Protein AF-S8D7P0-F1 (afdb_monomer)

Structure (mmCIF, N/CA/C/O backbone):
data_AF-S8D7P0-F1
#
_entry.id   AF-S8D7P0-F1
#
loop_
_atom_site.group_PDB
_atom_site.id
_atom_site.type_symbol
_atom_site.label_atom_id
_atom_site.label_alt_id
_atom_site.label_comp_id
_atom_site.label_asym_id
_atom_site.label_entity_id
_atom_site.label_seq_id
_atom_site.pdbx_PDB_ins_code
_atom_site.Cartn_x
_atom_site.Cartn_y
_atom_site.Cartn_z
_atom_site.occupancy
_atom_site.B_iso_or_equiv
_atom_site.auth_seq_id
_atom_site.auth_comp_id
_atom_site.auth_asym_id
_atom_site.auth_atom_id
_atom_site.pdbx_PDB_model_num
ATOM 1 N N . MET A 1 1 ? 46.917 4.471 -23.705 1.00 50.44 1 MET A N 1
ATOM 2 C CA . MET A 1 1 ? 47.341 5.858 -23.408 1.00 50.44 1 MET A CA 1
ATOM 3 C C . MET A 1 1 ? 46.646 6.812 -24.377 1.00 50.44 1 MET A C 1
ATOM 5 O O . MET A 1 1 ? 46.992 6.815 -25.549 1.00 50.44 1 MET A O 1
ATOM 9 N N . SER A 1 2 ? 45.618 7.559 -23.955 1.00 54.12 2 SER A N 1
ATOM 10 C CA . SER A 1 2 ? 44.965 8.562 -24.818 1.00 54.12 2 SER A CA 1
ATOM 11 C C . SER A 1 2 ? 45.677 9.912 -24.671 1.00 54.12 2 SER A C 1
ATOM 13 O O . SER A 1 2 ? 45.405 10.632 -23.715 1.00 54.12 2 SER A O 1
ATOM 15 N N . SER A 1 3 ? 46.609 10.254 -25.565 1.00 71.38 3 SER A N 1
ATOM 16 C CA . SER A 1 3 ? 47.582 11.322 -25.268 1.00 71.38 3 SER A CA 1
ATOM 17 C C . SER A 1 3 ? 47.132 12.767 -25.524 1.00 71.38 3 SER A C 1
ATOM 19 O O . SER A 1 3 ? 47.702 13.652 -24.912 1.00 71.38 3 SER A O 1
ATOM 21 N N . LEU A 1 4 ? 46.105 13.064 -26.330 1.00 66.94 4 LEU A N 1
ATOM 22 C CA . LEU A 1 4 ? 45.624 14.459 -26.517 1.00 66.94 4 LEU A CA 1
ATOM 23 C C . LEU A 1 4 ? 44.096 14.585 -26.640 1.00 66.94 4 LEU A C 1
ATOM 25 O O . LEU A 1 4 ? 43.541 15.660 -26.848 1.00 66.94 4 LEU A O 1
ATOM 29 N N . ARG A 1 5 ? 43.379 13.468 -26.489 1.00 61.84 5 ARG A N 1
ATOM 30 C CA . ARG A 1 5 ? 41.948 13.365 -26.813 1.00 61.84 5 ARG A CA 1
ATOM 31 C C . ARG A 1 5 ? 41.022 14.028 -25.779 1.00 61.84 5 ARG A C 1
ATOM 33 O O . ARG A 1 5 ? 39.857 14.254 -26.101 1.00 61.84 5 ARG A O 1
ATOM 40 N N . ASN A 1 6 ? 41.562 14.337 -24.596 1.00 66.81 6 ASN A N 1
ATOM 41 C CA . ASN A 1 6 ? 40.890 14.997 -23.470 1.00 66.81 6 ASN A CA 1
ATOM 42 C C . ASN A 1 6 ? 41.369 16.447 -23.245 1.00 66.81 6 ASN A C 1
ATOM 44 O O . ASN A 1 6 ? 40.824 17.123 -22.383 1.00 66.81 6 ASN A O 1
ATOM 48 N N . ALA A 1 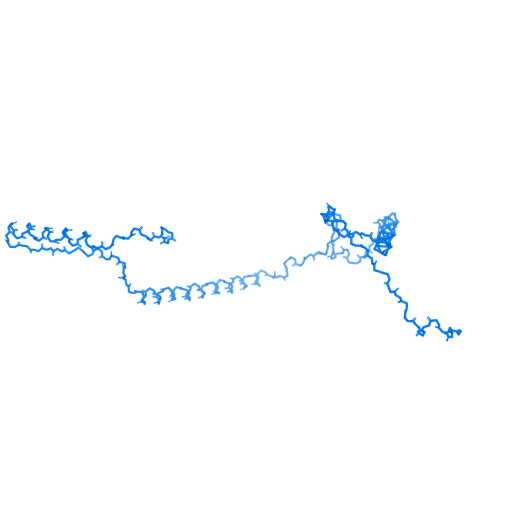7 ? 42.374 16.924 -23.995 1.00 74.19 7 ALA A N 1
ATOM 49 C CA . ALA A 1 7 ? 42.931 18.272 -23.829 1.00 74.19 7 ALA A CA 1
ATOM 50 C C . ALA A 1 7 ? 42.003 19.375 -24.375 1.00 74.19 7 ALA A C 1
ATOM 52 O O . ALA A 1 7 ? 42.080 20.520 -23.944 1.00 74.19 7 ALA A O 1
ATOM 53 N N . ILE A 1 8 ? 41.104 19.024 -25.303 1.00 76.19 8 ILE A N 1
ATOM 54 C CA . ILE A 1 8 ? 40.089 19.924 -25.861 1.00 76.19 8 ILE A CA 1
ATOM 55 C C . ILE A 1 8 ? 38.706 19.341 -25.535 1.00 76.19 8 ILE A C 1
ATOM 57 O O . ILE A 1 8 ? 38.412 18.215 -25.958 1.00 76.19 8 ILE A O 1
ATOM 61 N N . PRO A 1 9 ? 37.835 20.063 -24.804 1.00 80.50 9 PRO A N 1
ATOM 62 C CA . PRO A 1 9 ? 36.499 19.575 -24.491 1.00 80.50 9 PRO A CA 1
ATOM 63 C C . PRO A 1 9 ? 35.664 19.450 -25.772 1.00 80.50 9 PRO A C 1
ATOM 65 O O . PRO A 1 9 ? 35.551 20.386 -26.563 1.00 80.50 9 PRO A O 1
ATOM 68 N N . ARG A 1 10 ? 35.047 18.281 -25.985 1.00 82.75 10 ARG A N 1
ATOM 69 C CA . ARG A 1 10 ? 34.096 18.085 -27.089 1.00 82.75 10 ARG A CA 1
ATOM 70 C C . ARG A 1 10 ? 32.754 18.719 -26.750 1.00 82.75 10 ARG A C 1
ATOM 72 O O . ARG A 1 10 ? 32.254 18.578 -25.636 1.00 82.75 10 ARG A O 1
ATOM 79 N N . ARG A 1 11 ? 32.125 19.351 -27.742 1.00 87.88 11 ARG A N 1
ATOM 80 C CA . ARG A 1 11 ? 30.772 19.895 -27.599 1.00 87.88 11 ARG A CA 1
ATOM 81 C C . ARG A 1 11 ? 29.767 18.764 -27.366 1.00 87.88 11 ARG A C 1
ATOM 83 O O . ARG A 1 11 ? 29.673 17.841 -28.169 1.00 87.88 11 ARG A O 1
ATOM 90 N N . ALA A 1 12 ? 28.969 18.880 -26.309 1.00 89.50 12 ALA A N 1
ATOM 91 C CA . ALA A 1 12 ? 27.825 18.004 -26.097 1.00 89.50 12 ALA A CA 1
ATOM 92 C C . ALA A 1 12 ? 26.699 18.344 -27.090 1.00 89.50 12 ALA A C 1
ATOM 94 O O . ALA A 1 12 ? 26.296 19.506 -27.228 1.00 89.50 12 ALA A O 1
ATOM 95 N N . HIS A 1 13 ? 26.174 17.328 -27.773 1.00 91.94 13 HIS A N 1
ATOM 96 C CA . HIS A 1 13 ? 24.990 17.474 -28.614 1.00 91.94 13 HIS A CA 1
ATOM 97 C C . HIS A 1 13 ? 23.736 17.428 -27.736 1.00 91.94 13 HIS A C 1
ATOM 99 O O . HIS A 1 13 ? 23.542 16.486 -26.973 1.00 91.94 13 HIS A O 1
ATOM 105 N N . LYS A 1 14 ? 22.891 18.461 -27.830 1.00 93.56 14 LYS A N 1
ATOM 106 C CA . LYS A 1 14 ? 21.632 18.540 -27.078 1.00 93.56 14 LYS A CA 1
ATOM 107 C C . LYS A 1 14 ? 20.534 17.750 -27.790 1.00 93.56 14 LYS A C 1
ATOM 109 O O . LYS A 1 14 ? 20.435 17.778 -29.016 1.00 93.56 14 LYS A O 1
ATOM 114 N N . GLU A 1 15 ? 19.685 17.088 -27.016 1.00 92.69 15 GLU A N 1
ATOM 115 C CA . GLU A 1 15 ? 18.507 16.391 -27.533 1.00 92.69 15 GLU A CA 1
ATOM 116 C C . GLU A 1 15 ? 17.384 17.382 -27.888 1.00 92.69 15 GLU A C 1
ATOM 118 O O . GLU A 1 15 ? 17.252 18.449 -27.288 1.00 92.69 15 GLU A O 1
ATOM 123 N N . ARG A 1 16 ? 16.554 17.029 -28.876 1.00 93.38 16 ARG A N 1
ATOM 124 C CA . ARG A 1 16 ? 15.383 17.830 -29.274 1.00 93.38 16 ARG A CA 1
ATOM 125 C C . ARG A 1 16 ? 14.162 17.505 -28.411 1.00 93.38 16 ARG A C 1
ATOM 127 O O . ARG A 1 16 ? 13.891 16.328 -28.151 1.00 93.38 16 ARG A O 1
ATOM 134 N N . ALA A 1 17 ? 13.379 18.530 -28.082 1.00 95.00 17 ALA A N 1
ATOM 135 C CA . ALA A 1 17 ? 12.088 18.402 -27.406 1.00 95.00 17 ALA A CA 1
ATOM 136 C C . ALA A 1 17 ? 10.972 17.862 -28.331 1.00 95.00 17 ALA A C 1
ATOM 138 O O . ALA A 1 17 ? 11.141 17.774 -29.549 1.00 95.00 17 ALA A O 1
ATOM 139 N N . GLN A 1 18 ? 9.824 17.505 -27.743 1.00 96.38 18 GLN A N 1
ATOM 140 C CA . GLN A 1 18 ? 8.597 17.152 -28.474 1.00 96.38 18 GLN A CA 1
ATOM 141 C C . GLN A 1 18 ? 8.048 18.388 -29.225 1.00 96.38 18 GLN A C 1
ATOM 143 O O . GLN A 1 18 ? 7.997 19.465 -28.623 1.00 96.38 18 GLN A O 1
ATOM 148 N N . PRO A 1 19 ? 7.596 18.276 -30.492 1.00 96.75 19 PRO A N 1
ATOM 149 C CA . PRO A 1 19 ? 6.942 19.376 -31.197 1.00 96.75 19 PRO A CA 1
ATOM 150 C C . PRO A 1 19 ? 5.701 19.884 -30.461 1.00 96.75 19 PRO A C 1
ATOM 152 O O . PRO A 1 19 ? 4.934 19.102 -29.894 1.00 96.75 19 PRO A O 1
ATOM 155 N N . HIS A 1 20 ? 5.470 21.196 -30.524 1.00 96.06 20 HIS A N 1
ATOM 156 C CA . HIS A 1 20 ? 4.405 21.857 -29.767 1.00 96.06 20 HIS A CA 1
ATOM 157 C C . HIS A 1 20 ? 3.011 21.267 -30.046 1.00 96.06 20 HIS A C 1
ATOM 159 O O . HIS A 1 20 ? 2.263 20.990 -29.111 1.00 96.06 20 HIS A O 1
ATOM 165 N N . SER A 1 21 ? 2.696 20.969 -31.312 1.00 97.19 21 SER A N 1
ATOM 166 C CA . SER A 1 21 ? 1.420 20.360 -31.724 1.00 97.19 21 SER A CA 1
ATOM 167 C C . SER A 1 21 ? 1.144 18.996 -31.074 1.00 97.19 21 SER A C 1
ATOM 169 O O . SER A 1 21 ? -0.011 18.622 -30.870 1.00 97.19 21 SER A O 1
ATOM 171 N N . ARG A 1 22 ? 2.198 18.255 -30.705 1.00 96.31 22 ARG A N 1
ATOM 172 C CA . ARG A 1 22 ? 2.128 16.913 -30.103 1.00 96.31 22 ARG A CA 1
ATOM 173 C C . ARG A 1 22 ? 2.427 16.897 -28.607 1.00 96.31 22 ARG A C 1
ATOM 175 O O . ARG A 1 22 ? 2.477 15.820 -28.019 1.00 96.31 22 ARG A O 1
ATOM 182 N N . ARG A 1 23 ? 2.554 18.062 -27.966 1.00 93.69 23 ARG A N 1
ATOM 183 C CA . ARG A 1 23 ? 2.825 18.179 -26.523 1.00 93.69 23 ARG A CA 1
ATOM 184 C C . ARG A 1 23 ? 1.794 17.446 -25.651 1.00 93.69 23 ARG A C 1
ATOM 186 O O . ARG A 1 23 ? 2.142 16.981 -24.572 1.00 93.69 23 ARG A O 1
ATOM 193 N N . ARG A 1 24 ? 0.559 17.271 -26.143 1.00 96.81 24 ARG A N 1
ATOM 194 C CA . ARG A 1 24 ? -0.508 16.499 -25.476 1.00 96.81 24 ARG A CA 1
ATOM 195 C C . ARG A 1 24 ? -0.136 15.043 -25.153 1.00 96.81 24 ARG A C 1
ATOM 197 O O . ARG A 1 24 ? -0.696 14.484 -24.224 1.00 96.81 24 ARG A O 1
ATOM 204 N N . PHE A 1 25 ? 0.793 14.437 -25.900 1.00 94.62 25 PHE A N 1
ATOM 205 C CA . PHE A 1 25 ? 1.205 13.036 -25.719 1.00 94.62 25 PHE A CA 1
ATOM 206 C C . PHE A 1 25 ? 2.366 12.864 -24.728 1.00 94.62 25 PHE A C 1
ATOM 208 O O . PHE A 1 25 ? 2.877 11.761 -24.564 1.00 94.62 25 PHE A O 1
ATOM 215 N N . GLY A 1 26 ? 2.797 13.947 -24.076 1.00 94.75 26 GLY A N 1
ATOM 216 C CA . GLY A 1 26 ? 3.911 13.926 -23.136 1.00 94.75 26 GLY A CA 1
ATOM 217 C C . GLY A 1 26 ? 5.283 13.990 -23.813 1.00 94.75 26 GLY A C 1
ATOM 218 O O . GLY A 1 26 ? 5.446 14.521 -24.920 1.00 94.75 26 GLY A O 1
ATOM 219 N N . ILE A 1 27 ? 6.296 13.497 -23.099 1.00 94.50 27 ILE A N 1
ATOM 220 C CA . ILE A 1 27 ? 7.697 13.539 -23.527 1.00 94.50 27 ILE A CA 1
ATOM 221 C C . ILE A 1 27 ? 7.930 12.691 -24.785 1.00 94.50 27 ILE A C 1
ATOM 223 O O . ILE A 1 27 ? 7.342 11.627 -24.962 1.00 94.50 27 ILE A O 1
ATOM 227 N N . LEU A 1 28 ? 8.794 13.176 -25.683 1.00 95.75 28 LEU A N 1
ATOM 228 C CA . LEU A 1 28 ? 9.227 12.410 -26.849 1.00 95.75 28 LEU A CA 1
ATOM 229 C C . LEU A 1 28 ? 10.314 11.421 -26.431 1.00 95.75 28 LEU A C 1
ATOM 231 O O . LEU A 1 28 ? 11.477 11.817 -26.335 1.00 95.75 28 LEU A O 1
ATOM 235 N N . GLU A 1 29 ? 9.916 10.167 -26.222 1.00 95.38 29 GLU A N 1
ATOM 236 C CA . GLU A 1 29 ? 10.805 9.052 -25.884 1.00 95.38 29 GLU A CA 1
ATOM 237 C C . GLU A 1 29 ? 12.004 8.981 -26.843 1.00 95.38 29 GLU A C 1
ATOM 239 O O . GLU A 1 29 ? 11.857 9.057 -28.070 1.00 95.38 29 GLU A O 1
ATOM 244 N N . LYS A 1 30 ? 13.206 8.868 -26.278 1.00 96.25 30 LYS A N 1
ATOM 245 C CA . LYS A 1 30 ? 14.462 8.663 -27.007 1.00 96.25 30 LYS A CA 1
ATOM 246 C C . LYS A 1 30 ? 14.951 7.233 -26.820 1.00 96.25 30 LYS A C 1
ATOM 248 O O . LYS A 1 30 ? 14.411 6.467 -26.032 1.00 96.25 30 LYS A O 1
ATOM 253 N N . HIS A 1 31 ? 16.023 6.874 -27.524 1.00 96.94 31 HIS A N 1
ATOM 254 C CA . HIS A 1 31 ? 16.568 5.519 -27.452 1.00 96.94 31 HIS A CA 1
ATOM 255 C C . HIS A 1 31 ? 16.936 5.093 -26.020 1.00 96.94 31 HIS A C 1
ATOM 257 O O . HIS A 1 31 ? 16.671 3.956 -25.652 1.00 96.94 31 HIS A O 1
ATOM 263 N N . LYS A 1 32 ? 17.476 6.002 -25.195 1.00 96.62 32 LYS A N 1
ATOM 264 C CA . LYS A 1 32 ? 17.776 5.713 -23.781 1.00 96.62 32 LYS A CA 1
ATOM 265 C C . LYS A 1 32 ? 16.520 5.296 -23.000 1.00 96.62 32 LYS A C 1
ATOM 267 O O . LYS A 1 32 ? 16.521 4.256 -22.353 1.00 96.62 32 LYS A O 1
ATOM 272 N N . ASP A 1 33 ? 15.431 6.043 -23.173 1.00 97.56 33 ASP A N 1
ATOM 273 C CA . ASP A 1 33 ? 14.156 5.805 -22.498 1.00 97.56 33 ASP A CA 1
ATOM 274 C C . ASP A 1 33 ? 13.526 4.489 -23.000 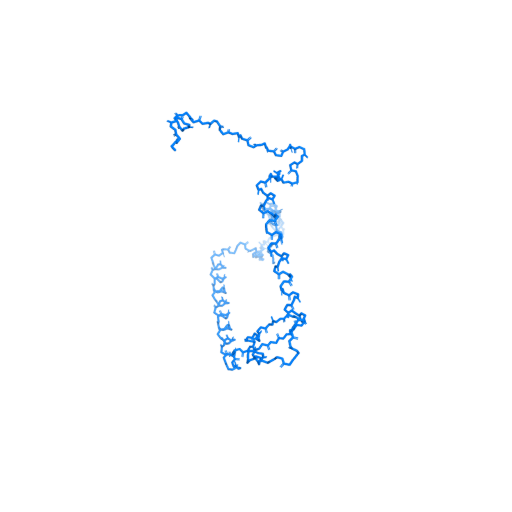1.00 97.56 33 ASP A C 1
ATOM 276 O O . ASP A 1 33 ? 13.015 3.689 -22.215 1.00 97.56 33 ASP A O 1
ATOM 280 N N . TYR A 1 34 ? 13.643 4.217 -24.308 1.00 97.00 34 TYR A N 1
ATOM 281 C CA . TYR A 1 34 ? 13.235 2.950 -24.922 1.00 97.00 34 TYR A CA 1
ATOM 282 C C . TYR A 1 34 ? 13.974 1.757 -24.338 1.00 97.00 34 TYR A C 1
ATOM 284 O O . TYR A 1 34 ? 13.348 0.746 -24.021 1.00 97.00 34 TYR A O 1
ATOM 292 N N . VAL A 1 35 ? 15.294 1.858 -24.187 1.00 98.38 35 VAL A N 1
ATOM 293 C CA . VAL A 1 35 ? 16.104 0.776 -23.624 1.00 98.38 35 VAL A CA 1
ATOM 294 C C . VAL A 1 35 ? 15.668 0.487 -22.189 1.00 98.38 35 VAL A C 1
ATOM 296 O O . VAL A 1 35 ? 15.438 -0.675 -21.856 1.00 98.38 35 VAL A O 1
ATOM 299 N N . GLU A 1 36 ? 15.472 1.515 -21.362 1.00 98.12 36 GLU A N 1
ATOM 300 C CA . GLU A 1 36 ? 14.981 1.345 -19.988 1.00 98.12 36 GLU A CA 1
ATOM 301 C C . GLU A 1 36 ? 13.590 0.696 -19.952 1.00 98.12 36 GLU A C 1
ATOM 303 O O . GLU A 1 36 ? 13.360 -0.271 -19.216 1.00 98.12 36 GLU A O 1
ATOM 308 N N . ARG A 1 37 ? 12.669 1.163 -20.803 1.00 98.19 37 ARG A N 1
ATOM 309 C CA . ARG A 1 37 ? 11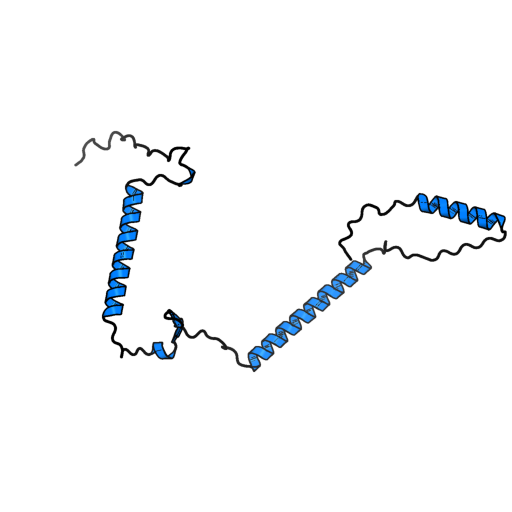.313 0.612 -20.911 1.00 98.19 37 ARG A CA 1
ATOM 310 C C . ARG A 1 37 ? 11.314 -0.841 -21.382 1.00 98.19 37 ARG A C 1
ATOM 312 O O . ARG A 1 37 ? 10.604 -1.666 -20.804 1.00 98.19 37 ARG A O 1
ATOM 319 N N . ALA A 1 38 ? 12.107 -1.171 -22.399 1.00 98.44 38 ALA A N 1
ATOM 320 C CA . ALA A 1 38 ? 12.236 -2.526 -22.927 1.00 98.44 38 ALA A CA 1
ATOM 321 C C . ALA A 1 38 ? 12.825 -3.471 -21.872 1.00 98.44 38 ALA A C 1
ATOM 323 O O . ALA A 1 38 ? 12.267 -4.535 -21.612 1.00 98.44 38 ALA A O 1
ATOM 324 N N . GLN A 1 39 ? 13.886 -3.056 -21.177 1.00 98.38 39 GLN A N 1
ATOM 325 C CA . GLN A 1 39 ? 14.454 -3.839 -20.080 1.00 98.38 39 GLN A CA 1
ATOM 326 C C . GLN A 1 39 ? 13.432 -4.083 -18.962 1.00 98.38 39 GLN A C 1
ATOM 328 O O . GLN A 1 39 ? 13.321 -5.204 -18.465 1.00 98.38 39 GLN A O 1
ATOM 333 N N . ALA A 1 40 ? 12.656 -3.067 -18.573 1.00 98.56 40 ALA A N 1
ATOM 334 C CA . ALA A 1 40 ? 11.605 -3.218 -17.569 1.00 98.56 40 ALA A CA 1
ATOM 335 C C . ALA A 1 40 ? 10.49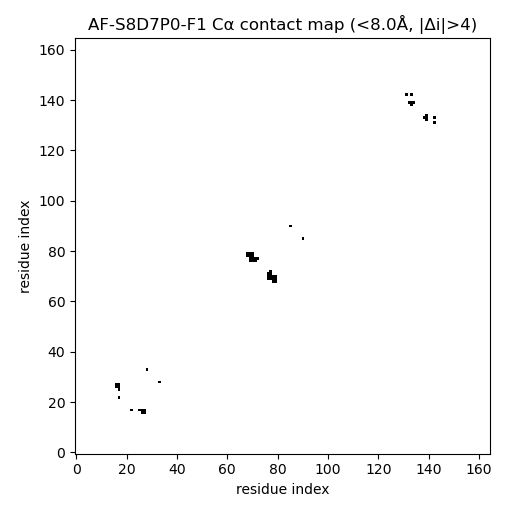6 -4.185 -18.023 1.00 98.56 40 ALA A C 1
ATOM 337 O O . ALA A 1 40 ? 10.028 -4.999 -17.223 1.00 98.56 40 ALA A O 1
ATOM 338 N N . TYR A 1 41 ? 10.096 -4.128 -19.296 1.00 98.56 41 TYR A N 1
ATOM 339 C CA . TYR A 1 41 ? 9.114 -5.047 -19.875 1.00 98.56 41 TYR A CA 1
ATOM 340 C C . TYR A 1 41 ? 9.619 -6.494 -19.867 1.00 98.56 41 TYR A C 1
ATOM 342 O O . TYR A 1 41 ? 8.951 -7.365 -19.315 1.00 98.56 41 TYR A O 1
ATOM 350 N N . HIS A 1 42 ? 10.832 -6.738 -20.368 1.00 98.44 42 HIS A N 1
ATOM 351 C CA . HIS A 1 42 ? 11.423 -8.079 -20.413 1.00 98.44 42 HIS A CA 1
ATOM 352 C C . HIS A 1 42 ? 11.617 -8.660 -19.005 1.00 98.44 42 HIS A C 1
ATOM 354 O O . HIS A 1 42 ? 11.384 -9.847 -18.785 1.00 98.44 42 HIS A O 1
ATOM 360 N N . LYS A 1 43 ? 11.977 -7.831 -18.012 1.00 98.56 43 LYS A N 1
ATOM 361 C CA . LYS A 1 43 ? 12.028 -8.261 -16.604 1.00 98.56 43 LYS A CA 1
ATOM 362 C C . LYS A 1 43 ? 10.660 -8.750 -16.116 1.00 98.56 43 LYS A C 1
ATOM 364 O O . LYS A 1 43 ? 10.588 -9.817 -15.515 1.00 98.56 43 LYS A O 1
ATOM 369 N N . LYS A 1 44 ? 9.581 -8.007 -16.392 1.00 98.56 44 LYS A N 1
ATOM 370 C CA . LYS A 1 44 ? 8.205 -8.403 -16.028 1.00 98.56 44 LYS A CA 1
ATOM 371 C C . LYS A 1 44 ? 7.755 -9.668 -16.760 1.00 98.56 44 LYS A C 1
ATOM 373 O O . LYS A 1 44 ? 7.110 -10.529 -16.174 1.00 98.56 44 LYS A O 1
ATOM 378 N N . GLU A 1 45 ? 8.105 -9.802 -18.030 1.00 98.38 45 GLU A N 1
ATOM 379 C CA . GLU A 1 45 ? 7.783 -10.992 -18.814 1.00 98.38 45 GLU A CA 1
ATOM 380 C C . GLU A 1 45 ? 8.472 -12.241 -18.244 1.00 98.38 45 GLU A C 1
ATOM 382 O O . GLU A 1 45 ? 7.833 -13.271 -18.021 1.00 98.38 45 GLU A O 1
ATOM 387 N N . GLN A 1 46 ? 9.763 -12.133 -17.916 1.00 98.38 46 GLN A N 1
ATOM 388 C CA . GLN A 1 46 ? 10.524 -13.220 -17.304 1.00 98.38 46 GLN A CA 1
ATOM 389 C C . GLN A 1 46 ? 9.981 -13.611 -15.925 1.00 98.38 46 GLN A C 1
ATOM 391 O O . GLN A 1 46 ? 9.910 -14.804 -15.619 1.00 98.38 46 GLN A O 1
ATOM 396 N N . THR A 1 47 ? 9.583 -12.647 -15.086 1.00 98.44 47 THR A N 1
ATOM 397 C CA . THR A 1 47 ? 8.977 -12.962 -13.782 1.00 98.44 47 THR A CA 1
ATOM 398 C C . THR A 1 47 ? 7.634 -13.665 -13.951 1.00 98.44 47 THR A C 1
ATOM 400 O O . THR A 1 47 ? 7.408 -14.683 -13.300 1.00 98.44 47 THR A O 1
ATOM 403 N N . LEU A 1 48 ? 6.780 -13.202 -14.868 1.00 98.31 48 LEU A N 1
ATOM 404 C CA . LEU A 1 48 ? 5.506 -13.858 -15.173 1.00 98.31 48 LEU A CA 1
ATOM 405 C C . LEU A 1 48 ? 5.702 -15.279 -15.704 1.00 98.31 48 LEU A C 1
ATOM 407 O O . LEU A 1 48 ? 4.978 -16.181 -15.288 1.00 98.31 48 LEU A O 1
ATOM 411 N N . ARG A 1 49 ? 6.692 -15.506 -16.574 1.00 98.44 49 ARG A N 1
ATOM 412 C CA . ARG A 1 49 ? 7.021 -16.849 -17.072 1.00 98.44 49 ARG A CA 1
ATOM 413 C C . ARG A 1 49 ? 7.388 -17.794 -15.927 1.00 98.44 49 ARG A C 1
ATOM 415 O O . ARG A 1 49 ? 6.819 -18.877 -15.839 1.00 98.44 49 ARG A O 1
ATOM 422 N N . LYS A 1 50 ? 8.263 -17.360 -15.014 1.00 98.38 50 LYS A N 1
ATOM 423 C CA . LYS A 1 50 ? 8.650 -18.149 -13.831 1.00 98.38 50 LYS A CA 1
ATOM 424 C C . LYS A 1 50 ? 7.468 -18.420 -12.896 1.00 98.38 50 LYS A C 1
ATOM 426 O O . LYS A 1 50 ? 7.365 -19.509 -12.346 1.00 98.38 50 LYS A O 1
ATOM 431 N N . LEU A 1 51 ? 6.575 -17.447 -12.696 1.00 97.94 51 LEU A N 1
ATOM 432 C CA . LEU A 1 51 ? 5.374 -17.637 -11.874 1.00 97.94 51 LEU A CA 1
ATOM 433 C C . LEU A 1 51 ? 4.399 -18.638 -12.505 1.00 97.94 51 LEU A C 1
ATOM 435 O O . LEU A 1 51 ? 3.865 -19.481 -11.793 1.00 97.94 51 LEU A O 1
ATOM 439 N N . LYS A 1 52 ? 4.208 -18.584 -13.829 1.00 98.12 52 LYS A N 1
ATOM 440 C CA . LYS A 1 52 ? 3.394 -19.560 -14.571 1.00 98.12 52 LYS A CA 1
ATOM 441 C C . LYS A 1 52 ? 3.956 -20.973 -14.452 1.00 98.12 52 LYS A C 1
ATOM 443 O O . LYS A 1 52 ? 3.201 -21.901 -14.200 1.00 98.12 52 LYS A O 1
ATOM 448 N N . GLU A 1 53 ? 5.269 -21.120 -14.590 1.00 98.19 53 GLU A N 1
ATOM 449 C CA . GLU A 1 53 ? 5.956 -22.402 -14.429 1.00 98.19 53 GLU A CA 1
ATOM 450 C C . GLU A 1 53 ? 5.770 -22.964 -13.013 1.00 98.19 53 GLU A C 1
ATOM 452 O O . GLU A 1 53 ? 5.321 -24.095 -12.852 1.00 98.19 53 GLU A O 1
ATOM 457 N N . LYS A 1 54 ? 5.999 -22.147 -11.977 1.00 97.19 54 LYS A N 1
ATOM 458 C CA . LYS A 1 54 ? 5.747 -22.541 -10.580 1.00 97.19 54 LYS A CA 1
ATOM 459 C C . LYS A 1 54 ? 4.294 -22.940 -10.326 1.00 97.19 54 LYS A C 1
ATOM 461 O O . LYS A 1 54 ? 4.052 -23.886 -9.589 1.00 97.19 54 LYS A O 1
ATOM 466 N N . ALA A 1 55 ? 3.337 -22.222 -10.914 1.00 96.25 55 ALA A N 1
ATOM 467 C CA . ALA A 1 55 ? 1.921 -22.549 -10.786 1.00 96.25 55 ALA A CA 1
ATOM 468 C C . ALA A 1 55 ? 1.569 -23.871 -11.488 1.00 96.25 55 ALA A C 1
ATOM 470 O O . ALA A 1 55 ? 0.777 -24.640 -10.953 1.00 96.25 55 ALA A O 1
ATOM 471 N N . ALA A 1 56 ? 2.171 -24.148 -12.651 1.00 97.38 56 ALA A N 1
ATOM 472 C CA . ALA A 1 56 ? 1.961 -25.388 -13.399 1.00 97.38 56 ALA A CA 1
ATOM 473 C C . ALA A 1 56 ? 2.544 -26.616 -12.682 1.00 97.38 56 ALA A C 1
ATOM 475 O O . ALA A 1 56 ? 1.927 -27.674 -12.687 1.00 97.38 56 ALA A O 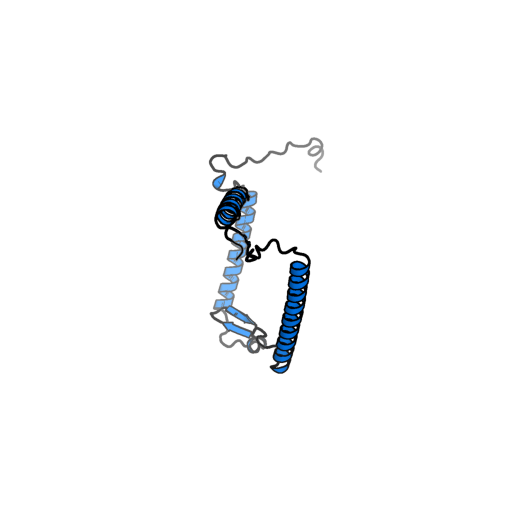1
ATOM 476 N N . PHE A 1 57 ? 3.702 -26.465 -12.035 1.00 97.00 57 PHE A N 1
ATOM 477 C CA . PHE A 1 57 ? 4.368 -27.531 -11.278 1.00 97.00 57 PHE A CA 1
ATOM 478 C C . PHE A 1 57 ? 4.001 -27.556 -9.783 1.00 97.00 57 PHE A C 1
ATOM 480 O O . PHE A 1 57 ? 4.725 -28.146 -8.981 1.00 97.00 57 PHE A O 1
ATOM 487 N N . ARG A 1 58 ? 2.901 -26.909 -9.376 1.00 96.00 58 ARG A N 1
ATOM 488 C CA . ARG A 1 58 ? 2.458 -26.914 -7.975 1.00 96.00 58 ARG A CA 1
ATOM 489 C C . ARG A 1 58 ? 2.011 -28.319 -7.562 1.00 96.00 58 ARG A C 1
ATOM 491 O O . ARG A 1 58 ? 1.179 -28.921 -8.236 1.00 96.00 58 ARG A O 1
ATOM 498 N N . ASN A 1 59 ? 2.495 -28.799 -6.417 1.00 97.12 59 ASN A N 1
ATOM 499 C CA . ASN A 1 59 ? 1.993 -30.032 -5.816 1.00 97.12 59 ASN A CA 1
ATOM 500 C C . ASN A 1 59 ? 0.617 -29.762 -5.163 1.00 97.12 59 ASN A C 1
ATOM 502 O O . ASN A 1 59 ? 0.536 -28.898 -4.286 1.00 97.12 59 ASN A O 1
ATOM 506 N N . PRO A 1 60 ? -0.473 -30.447 -5.563 1.00 94.62 60 PRO A N 1
ATOM 507 C CA . PRO A 1 60 ? -1.791 -30.249 -4.957 1.00 94.62 60 PRO A CA 1
ATOM 508 C C . PRO A 1 60 ? -1.827 -30.584 -3.459 1.00 94.62 60 PRO A C 1
ATOM 510 O O . PRO A 1 60 ? -2.566 -29.925 -2.728 1.00 94.62 60 PRO A O 1
ATOM 513 N N . ASP A 1 61 ? -0.980 -31.512 -3.011 1.00 96.12 61 ASP A N 1
ATOM 514 C CA . ASP A 1 61 ? -0.945 -32.022 -1.636 1.00 96.12 61 ASP A CA 1
ATOM 515 C C . ASP A 1 61 ? 0.091 -31.299 -0.753 1.00 96.12 61 ASP A C 1
ATOM 517 O O . ASP A 1 61 ? 0.432 -31.757 0.339 1.00 96.12 61 ASP A O 1
ATOM 521 N N . GLU A 1 62 ? 0.640 -30.168 -1.214 1.00 94.38 62 GLU A N 1
ATOM 522 C CA . GLU A 1 62 ? 1.609 -29.404 -0.429 1.00 94.38 62 GLU A CA 1
ATOM 523 C C . GLU A 1 62 ? 0.974 -28.797 0.830 1.00 94.38 62 GLU A C 1
ATOM 525 O O . GLU A 1 62 ? -0.054 -28.117 0.774 1.00 94.38 62 GLU A O 1
ATOM 530 N N . PHE A 1 63 ? 1.633 -28.993 1.973 1.00 95.19 63 PHE A N 1
ATOM 531 C CA . PHE A 1 63 ? 1.226 -28.414 3.248 1.00 95.19 63 PHE A CA 1
ATOM 532 C C . PHE A 1 63 ? 2.368 -27.620 3.883 1.00 95.19 63 PHE A C 1
ATOM 534 O O . PHE A 1 63 ? 3.449 -28.143 4.150 1.00 95.19 63 PHE A O 1
ATOM 541 N N . TYR A 1 64 ? 2.093 -26.351 4.184 1.00 94.31 64 TYR A N 1
ATOM 542 C CA . TYR A 1 64 ? 2.961 -25.490 4.983 1.00 94.31 64 TYR A CA 1
ATOM 543 C C . TYR A 1 64 ? 2.228 -25.081 6.263 1.00 94.31 64 TYR A C 1
ATOM 545 O O . TYR A 1 64 ? 1.065 -24.692 6.208 1.00 94.31 64 TYR A O 1
ATOM 553 N N . PHE A 1 65 ? 2.914 -25.049 7.411 1.00 93.88 65 PHE A N 1
ATOM 554 C CA . PHE A 1 65 ? 2.302 -24.687 8.704 1.00 93.88 65 PHE A CA 1
ATOM 555 C C . PHE A 1 65 ? 1.593 -23.318 8.700 1.00 93.88 65 PHE A C 1
ATOM 557 O O . PHE A 1 65 ? 0.596 -23.115 9.394 1.00 93.88 65 PHE A O 1
ATOM 564 N N . ASN A 1 66 ? 2.051 -22.382 7.863 1.00 90.50 66 ASN A N 1
ATOM 565 C CA . ASN A 1 66 ? 1.427 -21.065 7.710 1.00 90.50 66 ASN A CA 1
ATOM 566 C C . ASN A 1 66 ? 0.033 -21.114 7.060 1.00 90.50 66 ASN A C 1
ATOM 568 O O . ASN A 1 66 ? -0.735 -20.163 7.218 1.00 90.50 66 ASN A O 1
ATOM 572 N N . MET A 1 67 ? -0.335 -22.207 6.383 1.00 89.75 67 MET A N 1
ATOM 573 C CA . MET A 1 67 ? -1.684 -22.412 5.842 1.00 89.75 67 MET A CA 1
ATOM 574 C C . MET A 1 67 ? -2.745 -22.509 6.947 1.00 89.75 67 MET A C 1
ATOM 576 O O . MET A 1 67 ? -3.898 -22.188 6.705 1.00 89.75 67 MET A O 1
ATOM 580 N N . VAL A 1 68 ? -2.376 -22.855 8.187 1.00 89.38 68 VAL A N 1
ATOM 581 C CA . VAL A 1 68 ? -3.315 -22.875 9.328 1.00 89.38 68 VAL A CA 1
ATOM 582 C C . VAL A 1 68 ? -3.746 -21.452 9.728 1.00 89.38 68 VAL A C 1
ATOM 584 O O . VAL A 1 68 ? -4.904 -21.194 10.082 1.00 89.38 68 VAL A O 1
ATOM 587 N N . LYS A 1 69 ? -2.804 -20.502 9.649 1.00 88.06 69 LYS A N 1
ATOM 588 C CA . LYS A 1 69 ? -2.974 -19.094 10.055 1.00 88.06 69 LYS A CA 1
ATOM 589 C C . LYS A 1 69 ? -3.382 -18.168 8.904 1.00 88.06 69 LYS A C 1
ATOM 591 O O . LYS A 1 69 ? -3.676 -16.997 9.133 1.00 88.06 69 LYS A O 1
ATOM 596 N N . SER A 1 70 ? -3.391 -18.658 7.671 1.00 89.81 70 SER A N 1
ATOM 597 C CA . SER A 1 70 ? -3.739 -17.882 6.481 1.00 89.81 70 SER A CA 1
ATOM 598 C C . SER A 1 70 ? -4.862 -18.553 5.706 1.00 89.81 70 SER A C 1
ATOM 600 O O . SER A 1 70 ? -5.182 -19.711 5.940 1.00 89.81 70 SER A O 1
ATOM 602 N N . GLN A 1 71 ? -5.527 -17.802 4.838 1.00 88.81 71 GLN A N 1
ATOM 603 C CA . GLN A 1 71 ? -6.644 -18.306 4.052 1.00 88.81 71 GLN A CA 1
ATOM 604 C C . GLN A 1 71 ? -6.636 -17.686 2.660 1.00 88.81 71 GLN A C 1
ATOM 606 O O . GLN A 1 71 ? -6.226 -16.541 2.473 1.00 88.81 71 GLN A O 1
ATOM 611 N N . THR A 1 72 ? -7.117 -18.435 1.677 1.00 90.50 72 THR A N 1
ATOM 612 C CA . THR A 1 72 ? -7.257 -17.947 0.305 1.00 90.50 72 THR A CA 1
ATOM 613 C C . THR A 1 72 ? -8.702 -17.517 0.096 1.00 90.50 72 THR A C 1
ATOM 615 O O . THR A 1 72 ? -9.599 -18.354 0.098 1.00 90.50 72 THR A O 1
ATOM 618 N N . ILE A 1 73 ? -8.940 -16.215 -0.070 1.00 89.38 73 ILE A N 1
ATOM 619 C CA . ILE A 1 73 ? -10.278 -15.662 -0.328 1.00 89.38 73 ILE A CA 1
ATOM 620 C C . ILE A 1 73 ? -10.300 -15.155 -1.767 1.00 89.38 73 ILE A C 1
ATOM 622 O O . ILE A 1 73 ? -9.520 -14.271 -2.121 1.00 89.38 73 ILE A O 1
ATOM 626 N N . GLY A 1 74 ? -11.174 -15.722 -2.604 1.00 89.94 74 GLY A N 1
ATOM 627 C CA . GLY A 1 74 ? -11.300 -15.323 -4.013 1.00 89.94 74 GLY A CA 1
ATOM 628 C C . GLY A 1 74 ? -10.009 -15.505 -4.821 1.00 89.94 74 GLY A C 1
ATOM 629 O O . GLY A 1 74 ? -9.701 -14.684 -5.677 1.00 89.94 74 GLY A O 1
ATOM 630 N N . GLY A 1 75 ? -9.210 -16.528 -4.503 1.00 88.25 75 GLY A N 1
ATOM 631 C CA . GLY A 1 75 ? -7.937 -16.805 -5.182 1.00 88.25 75 GLY A CA 1
ATOM 632 C C . GLY A 1 75 ? -6.749 -15.948 -4.727 1.00 88.25 75 GLY A C 1
ATOM 633 O O . GLY A 1 75 ? -5.637 -16.166 -5.200 1.00 88.25 75 GLY A O 1
ATOM 634 N N . VAL A 1 76 ? -6.939 -15.016 -3.786 1.00 90.50 76 VAL A N 1
ATOM 635 C CA . VAL A 1 76 ? -5.855 -14.201 -3.217 1.00 90.50 76 VAL A CA 1
ATOM 636 C C . VAL A 1 76 ? -5.527 -14.686 -1.809 1.00 90.50 76 VAL A C 1
ATOM 638 O O . VAL A 1 76 ? -6.411 -14.792 -0.954 1.00 90.50 76 VAL A O 1
ATOM 641 N N . HIS A 1 77 ? -4.246 -14.964 -1.563 1.00 90.62 77 HIS A N 1
ATOM 642 C CA . HIS A 1 77 ? -3.746 -15.299 -0.231 1.00 90.62 77 HIS A CA 1
ATOM 643 C C . HIS A 1 77 ? -3.905 -14.093 0.696 1.00 90.62 77 HIS A C 1
ATOM 645 O O . HIS A 1 77 ? -3.412 -13.001 0.411 1.00 90.62 77 HIS A O 1
ATOM 651 N N . ARG A 1 78 ? -4.625 -14.288 1.798 1.00 87.81 78 ARG A N 1
ATOM 652 C CA . ARG A 1 78 ? -4.772 -13.306 2.867 1.00 87.81 78 ARG A CA 1
ATOM 653 C C . ARG A 1 78 ? -4.314 -13.943 4.166 1.00 87.81 78 ARG A C 1
ATOM 655 O O . ARG A 1 78 ? -4.686 -15.069 4.504 1.00 87.81 78 ARG A O 1
ATOM 662 N N . THR A 1 79 ? -3.530 -13.207 4.939 1.00 83.06 79 THR A N 1
ATOM 663 C CA . THR A 1 79 ? -3.366 -13.542 6.351 1.00 83.06 79 THR A CA 1
ATOM 664 C C . THR A 1 79 ? -4.734 -13.429 7.018 1.00 83.06 79 THR A C 1
ATOM 666 O O . THR A 1 79 ? -5.543 -12.573 6.642 1.00 83.06 79 THR A O 1
ATOM 669 N N . LYS A 1 80 ? -5.050 -14.320 7.967 1.00 78.50 80 LYS A N 1
ATOM 670 C CA . LYS A 1 80 ? -6.233 -14.107 8.803 1.00 78.50 80 LYS A CA 1
ATOM 671 C C . LYS A 1 80 ? -5.995 -12.783 9.525 1.00 78.50 80 LYS A C 1
ATOM 673 O O . LYS A 1 80 ? -5.069 -12.679 10.325 1.00 78.50 80 LYS A O 1
ATOM 678 N N . GLY A 1 81 ? -6.751 -11.754 9.147 1.00 70.50 81 GLY A N 1
ATOM 679 C CA . GLY A 1 81 ? -6.722 -10.487 9.859 1.00 70.50 81 GLY A CA 1
ATOM 680 C C . GLY A 1 81 ? -7.076 -10.765 11.311 1.00 70.50 81 GLY A C 1
ATOM 681 O O . GLY A 1 81 ? -7.919 -11.620 11.582 1.00 70.50 81 GLY A O 1
ATOM 682 N N . GLU A 1 82 ? -6.432 -10.068 12.237 1.00 69.19 82 GLU A N 1
ATOM 683 C CA . GLU A 1 82 ? -6.770 -10.136 13.657 1.00 69.19 82 GLU A CA 1
ATOM 684 C C . GLU A 1 82 ? -8.094 -9.392 13.918 1.00 69.19 82 GLU A C 1
ATOM 686 O O . GLU A 1 82 ? -8.157 -8.391 14.630 1.00 69.19 82 GLU A O 1
ATOM 691 N N . ALA A 1 83 ? -9.161 -9.840 13.258 1.00 63.41 83 ALA A N 1
ATOM 692 C CA . ALA A 1 83 ? -10.514 -9.402 13.524 1.00 63.41 83 ALA A CA 1
ATOM 693 C C . ALA A 1 83 ? -10.899 -10.010 14.875 1.00 63.41 83 ALA A C 1
ATOM 695 O O . ALA A 1 83 ? -11.063 -11.223 14.980 1.00 63.41 83 ALA A O 1
ATOM 696 N N . ASN A 1 84 ? -10.990 -9.152 15.892 1.00 63.78 84 ASN A N 1
ATOM 697 C CA . ASN A 1 84 ? -11.208 -9.474 17.307 1.00 63.78 84 ASN A CA 1
ATOM 698 C C . ASN A 1 84 ? -9.945 -9.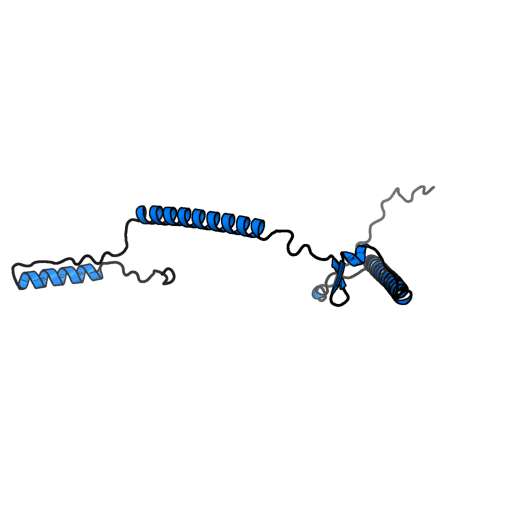887 18.075 1.00 63.78 84 ASN A C 1
ATOM 700 O O . ASN A 1 84 ? -9.908 -10.937 18.708 1.00 63.78 84 ASN A O 1
ATOM 704 N N . LYS A 1 85 ? -8.927 -9.012 18.083 1.00 71.88 85 LYS A N 1
ATOM 705 C CA . LYS A 1 85 ? -7.890 -9.055 19.136 1.00 71.88 85 LYS A CA 1
ATOM 706 C C . LYS A 1 85 ? -8.479 -8.896 20.537 1.00 71.88 85 LYS A C 1
ATOM 708 O O . LYS A 1 85 ? -7.915 -9.416 21.489 1.00 71.88 85 LYS A O 1
ATOM 713 N N . TYR A 1 86 ? -9.565 -8.131 20.637 1.00 84.56 86 TYR A N 1
ATOM 714 C CA . TYR A 1 86 ? -10.116 -7.697 21.908 1.00 84.56 86 TYR A CA 1
ATOM 715 C C . TYR A 1 86 ? -11.213 -8.631 22.395 1.00 84.56 86 TYR A C 1
ATOM 717 O O . TYR A 1 86 ? -12.103 -9.037 21.642 1.00 84.56 86 TYR A O 1
ATOM 725 N N . THR A 1 87 ? -11.154 -8.922 23.683 1.00 90.25 87 THR A N 1
ATOM 726 C CA . THR A 1 87 ? -12.223 -9.574 24.430 1.00 90.25 87 THR A CA 1
ATOM 727 C C . THR A 1 87 ? -13.442 -8.654 24.544 1.00 90.25 87 THR A C 1
ATOM 729 O O . THR A 1 87 ? -13.366 -7.437 24.349 1.00 90.25 87 THR A O 1
ATOM 732 N N . SER A 1 88 ? -14.600 -9.226 24.883 1.00 90.75 88 SER A N 1
ATOM 733 C CA . SER A 1 88 ? -15.822 -8.433 25.077 1.00 90.75 88 SER A CA 1
ATOM 734 C C . SER A 1 88 ? -15.667 -7.386 26.186 1.00 90.75 88 SER A C 1
ATOM 736 O O . SER A 1 88 ? -16.243 -6.303 26.087 1.00 90.75 88 SER A O 1
ATOM 738 N N . GLU A 1 89 ? -14.889 -7.692 27.226 1.00 93.31 89 GLU A N 1
ATOM 739 C CA . GLU A 1 89 ? -14.623 -6.776 28.339 1.00 93.31 89 GLU A CA 1
ATOM 740 C C . GLU A 1 89 ? -13.772 -5.583 27.898 1.00 93.31 89 GLU A C 1
ATOM 742 O O . GLU A 1 89 ? -14.124 -4.439 28.180 1.00 93.31 89 GLU A O 1
ATOM 747 N N . GLU A 1 90 ? -12.708 -5.823 27.128 1.00 93.31 90 GLU A N 1
ATOM 748 C CA . GLU A 1 90 ? -11.870 -4.756 26.568 1.00 93.31 90 GLU A CA 1
ATOM 749 C C . GLU A 1 90 ? -12.671 -3.844 25.632 1.00 93.31 90 GLU A C 1
ATOM 751 O O . GLU A 1 90 ? -12.555 -2.620 25.704 1.00 93.31 90 GLU A O 1
ATOM 756 N N . LEU A 1 91 ? -13.546 -4.416 24.800 1.00 93.31 91 LEU A N 1
ATOM 757 C CA . LEU A 1 91 ? -14.442 -3.635 23.943 1.00 93.31 91 LEU A CA 1
ATOM 758 C C . LEU A 1 91 ? -15.423 -2.784 24.758 1.00 93.31 91 LEU A C 1
ATOM 760 O O . LEU A 1 91 ? -15.701 -1.640 24.393 1.00 93.31 91 LEU A O 1
ATOM 764 N N . MET A 1 92 ? -15.958 -3.321 25.856 1.00 95.38 92 MET A N 1
ATOM 765 C CA . MET A 1 92 ? -16.852 -2.579 26.745 1.00 95.38 92 MET A CA 1
ATOM 766 C C . MET A 1 92 ? -16.118 -1.434 27.451 1.00 95.38 92 MET A C 1
ATOM 768 O O . MET A 1 92 ? -16.657 -0.327 27.553 1.00 95.38 92 MET A O 1
ATOM 772 N N . LEU A 1 93 ? -14.873 -1.666 27.870 1.00 96.69 93 LEU A N 1
ATOM 773 C CA . LEU A 1 93 ? -14.017 -0.643 28.459 1.00 96.69 93 LEU A CA 1
ATOM 774 C C . LEU A 1 93 ? -13.741 0.491 27.463 1.00 96.69 93 LEU A C 1
ATOM 776 O O . LEU A 1 93 ? -13.946 1.653 27.807 1.00 96.69 93 LEU A O 1
ATOM 780 N N . MET A 1 94 ? -13.359 0.169 26.222 1.00 95.44 94 MET A N 1
ATOM 781 C CA . MET A 1 94 ? -13.128 1.171 25.170 1.00 95.44 94 MET A CA 1
ATOM 782 C C . MET A 1 94 ? -14.381 2.011 24.899 1.00 95.44 94 MET A C 1
ATOM 784 O O . MET A 1 94 ? -14.320 3.237 24.916 1.00 95.44 94 MET A O 1
ATOM 788 N N . LYS A 1 95 ? -15.550 1.373 24.756 1.00 96.50 95 LYS A N 1
ATOM 789 C CA . LYS A 1 95 ? -16.824 2.090 24.565 1.00 96.50 95 LYS A CA 1
ATOM 790 C C . LYS A 1 95 ? -17.172 3.005 25.738 1.00 96.50 95 LYS A C 1
ATOM 792 O O . LYS A 1 95 ? -17.719 4.090 25.538 1.00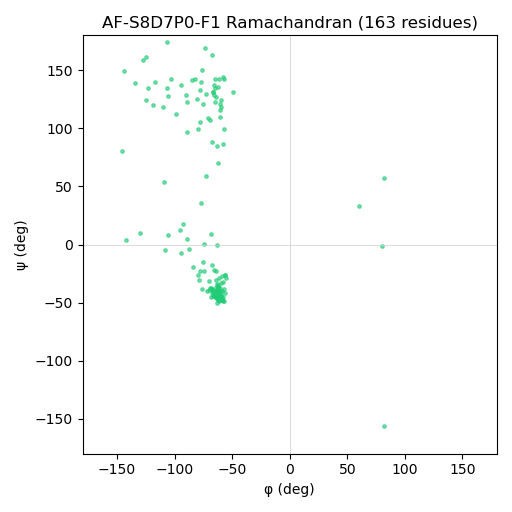 96.50 95 LYS A O 1
ATOM 797 N N . THR A 1 96 ? -16.868 2.574 26.961 1.00 97.62 96 THR A N 1
ATOM 798 C CA . THR A 1 96 ? -17.074 3.387 28.168 1.00 97.62 96 THR A CA 1
ATOM 799 C C . THR A 1 96 ? -16.169 4.620 28.158 1.00 97.62 96 THR A C 1
ATOM 801 O O . THR A 1 96 ? -16.639 5.722 28.440 1.00 97.62 96 THR A O 1
ATOM 804 N N . GLN A 1 97 ? -14.899 4.457 27.774 1.00 97.62 97 GLN A N 1
ATOM 805 C CA . GLN A 1 97 ? -13.949 5.564 27.629 1.00 97.62 97 GLN A CA 1
ATOM 806 C C . GLN A 1 97 ? -14.408 6.568 26.562 1.00 97.62 97 GLN A C 1
ATOM 808 O O . GLN A 1 97 ? -14.470 7.766 26.846 1.00 97.62 97 GLN A O 1
ATOM 813 N N . ASP A 1 98 ? -14.815 6.087 25.384 1.00 97.88 98 ASP A N 1
ATOM 814 C CA . ASP A 1 98 ? -15.327 6.933 24.298 1.00 97.88 98 ASP A CA 1
ATOM 815 C C . ASP A 1 98 ? -16.577 7.712 24.725 1.00 97.88 98 ASP A C 1
ATOM 817 O O . ASP A 1 98 ? -16.691 8.916 24.486 1.00 97.88 98 ASP A O 1
ATOM 821 N N . SER A 1 99 ? -17.500 7.048 25.425 1.00 97.75 99 SER A N 1
ATOM 822 C CA . SER A 1 99 ? -18.713 7.685 25.951 1.00 97.75 99 SER A CA 1
ATOM 823 C C . SER A 1 99 ? -18.374 8.792 26.951 1.00 97.75 99 SER A C 1
ATOM 825 O O . SER A 1 99 ? -18.930 9.889 26.876 1.00 97.75 99 SER A O 1
ATOM 827 N N . GLY A 1 100 ? -17.422 8.540 27.856 1.00 98.19 100 GLY A N 1
ATOM 828 C CA . GLY A 1 100 ? -16.930 9.538 28.805 1.00 98.19 100 GLY A CA 1
ATOM 829 C C . GLY A 1 100 ? -16.291 10.744 28.114 1.00 98.19 100 GLY A C 1
ATOM 830 O O . GLY A 1 100 ? -16.584 11.888 28.469 1.00 98.19 100 GLY A O 1
ATOM 831 N N . TYR A 1 101 ? -15.481 10.505 27.080 1.00 98.25 101 TYR A N 1
ATOM 832 C CA . TYR A 1 101 ? -14.861 11.564 26.284 1.00 98.25 101 TYR A CA 1
ATOM 833 C C . TYR A 1 101 ? -15.902 12.441 25.575 1.00 98.25 101 TYR A C 1
ATOM 835 O O . TYR A 1 101 ? -15.836 13.672 25.647 1.00 98.25 101 TYR A O 1
ATOM 843 N N . ILE A 1 102 ? -16.896 11.824 24.929 1.00 98.31 102 ILE A N 1
ATOM 844 C CA . ILE A 1 102 ? -17.975 12.543 24.239 1.00 98.31 102 ILE A CA 1
ATOM 845 C C . ILE A 1 102 ? -18.775 13.391 25.233 1.00 98.31 102 ILE A C 1
ATOM 847 O O . ILE A 1 102 ? -19.033 14.566 24.964 1.00 98.31 102 ILE A O 1
ATOM 851 N N . LEU A 1 103 ? -19.119 12.841 26.402 1.00 98.06 103 LEU A N 1
ATOM 852 C CA . LEU A 1 103 ? -19.824 13.579 27.453 1.00 98.06 103 LEU A CA 1
ATOM 853 C C . LEU A 1 103 ? -19.015 14.783 27.947 1.00 98.06 103 LEU A C 1
ATOM 855 O O . LEU A 1 103 ? -19.557 15.885 28.055 1.00 98.06 103 LEU A O 1
ATOM 859 N N . GLN A 1 104 ? -17.716 14.601 28.197 1.00 98.12 104 GLN A N 1
ATOM 860 C CA . GLN A 1 104 ? -16.828 15.692 28.595 1.00 98.12 104 GLN A CA 1
ATOM 861 C C . GLN A 1 104 ? -16.786 16.792 27.526 1.00 98.12 104 GLN A C 1
ATOM 863 O O . GLN A 1 104 ? -16.886 17.978 27.854 1.00 98.12 104 GLN A O 1
ATOM 868 N N . LYS A 1 105 ? -16.672 16.415 26.245 1.00 98.19 105 LYS A N 1
ATOM 869 C CA . LYS A 1 105 ? -16.666 17.370 25.132 1.00 98.19 105 LYS A CA 1
ATOM 870 C C . LYS A 1 105 ? -17.981 18.125 25.004 1.00 98.19 105 LYS A C 1
ATOM 872 O O . LYS A 1 105 ? -17.953 19.352 24.901 1.00 98.19 105 LYS A O 1
ATOM 877 N N . LEU A 1 106 ? -19.112 17.435 25.118 1.00 98.06 106 LEU A N 1
ATOM 878 C CA . LEU A 1 106 ? -20.437 18.054 25.116 1.00 98.06 106 LEU A CA 1
ATOM 879 C C . LEU A 1 106 ? -20.550 19.096 26.233 1.00 98.06 106 LEU A C 1
ATOM 881 O O . LEU A 1 106 ? -20.935 20.236 25.979 1.00 98.06 106 LEU A O 1
ATOM 885 N N . GLN A 1 107 ? -20.150 18.750 27.458 1.00 97.81 107 GLN A N 1
ATOM 886 C CA . GLN A 1 107 ? -20.179 19.684 28.584 1.00 97.81 107 GLN A CA 1
ATOM 887 C C . GLN A 1 107 ? -19.269 20.899 28.363 1.00 97.81 107 GLN A C 1
ATOM 889 O O . GLN A 1 107 ? -19.659 22.018 28.702 1.00 97.81 107 GLN A O 1
ATOM 894 N N . SER A 1 108 ? -18.073 20.705 27.796 1.00 97.88 108 SER A N 1
ATOM 895 C CA . SER A 1 108 ? -17.172 21.823 27.498 1.00 97.88 108 SER A CA 1
ATOM 896 C C . SER A 1 108 ? -17.751 22.777 26.454 1.00 97.88 108 SER A C 1
ATOM 898 O O . SER A 1 108 ? -17.706 23.990 26.660 1.00 97.88 108 SER A O 1
ATOM 900 N N . GLU A 1 109 ? -18.356 22.250 25.386 1.00 97.69 109 GLU A N 1
ATOM 901 C CA . GLU A 1 109 ? -18.974 23.076 24.346 1.00 97.69 109 GLU A CA 1
ATOM 902 C C . GLU A 1 109 ? -20.242 23.762 24.862 1.00 97.69 109 GLU A C 1
ATOM 904 O O . GLU A 1 109 ? -20.429 24.951 24.621 1.00 97.69 109 GLU A O 1
ATOM 909 N N . LYS A 1 110 ? -21.062 23.084 25.677 1.00 97.50 110 LYS A N 1
ATOM 910 C CA . LYS A 1 110 ? -22.234 23.699 26.315 1.00 97.50 110 LYS A CA 1
ATOM 911 C C . LYS A 1 110 ? -21.846 24.909 27.170 1.00 97.50 110 LYS A C 1
ATOM 913 O O . LYS A 1 110 ? -22.413 25.984 27.002 1.00 97.50 110 LYS A O 1
ATOM 918 N N . LYS A 1 111 ? -20.827 24.773 28.027 1.00 96.94 111 LYS A N 1
ATOM 919 C CA . LYS A 1 111 ? -20.316 25.892 28.844 1.00 96.94 111 LYS A CA 1
ATOM 920 C C . LYS A 1 111 ? -19.735 27.019 27.990 1.00 96.94 111 LYS A C 1
ATOM 922 O O . LYS A 1 111 ? -19.818 28.189 28.359 1.00 96.94 111 LYS A O 1
ATOM 927 N N . LYS A 1 112 ? -19.119 26.682 26.855 1.00 96.38 112 LYS A N 1
ATOM 928 C CA . LYS A 1 112 ? -18.609 27.669 25.900 1.00 96.38 112 LYS A CA 1
ATOM 929 C C . LYS A 1 112 ? -19.752 28.453 25.254 1.00 96.38 112 LYS A C 1
ATOM 931 O O . LYS A 1 112 ? -19.660 29.675 25.203 1.00 96.38 112 LYS A O 1
ATOM 936 N N . ILE A 1 113 ? -20.825 27.776 24.839 1.00 94.50 113 ILE A N 1
ATOM 937 C CA . ILE A 1 113 ? -22.048 28.401 24.313 1.00 94.50 113 ILE A CA 1
ATOM 938 C C . ILE A 1 113 ? -22.674 29.319 25.365 1.00 94.50 113 ILE A C 1
ATOM 940 O O . ILE A 1 113 ? -22.951 30.471 25.064 1.00 94.50 113 ILE A O 1
ATOM 944 N N . GLU A 1 114 ? -22.831 28.857 26.608 1.00 92.88 114 GLU A N 1
ATOM 945 C CA . GLU A 1 114 ? -23.369 29.675 27.706 1.00 92.88 114 GLU A CA 1
ATOM 946 C C . GLU A 1 114 ? -22.541 30.946 27.931 1.00 92.88 114 GLU A C 1
ATOM 948 O O . GLU A 1 114 ? -23.093 32.042 28.027 1.00 92.88 114 GLU A O 1
ATOM 953 N N . ARG A 1 115 ? -21.207 30.826 27.946 1.00 93.25 115 ARG A N 1
ATOM 954 C CA . ARG A 1 115 ? -20.312 31.979 28.092 1.00 93.25 115 ARG A CA 1
ATOM 955 C C . ARG A 1 115 ? -20.452 32.954 26.918 1.00 93.25 115 ARG A C 1
ATOM 957 O O . ARG A 1 115 ? -20.562 34.152 27.156 1.00 93.25 115 ARG A O 1
ATOM 964 N N . LEU A 1 116 ? -20.486 32.460 25.679 1.00 90.88 116 LEU A N 1
ATOM 965 C CA . LEU A 1 116 ? -20.680 33.299 24.490 1.00 90.88 116 LEU A CA 1
ATOM 966 C C . LEU A 1 116 ? -22.046 33.996 24.502 1.00 90.88 116 LEU A C 1
ATOM 968 O O . LEU A 1 116 ? -22.098 35.202 24.290 1.00 90.88 116 LEU A O 1
ATOM 972 N N . ASN A 1 117 ? -23.121 33.280 24.838 1.00 86.56 117 ASN A N 1
ATOM 973 C CA . ASN A 1 117 ? -24.463 33.849 24.969 1.00 86.56 117 ASN A CA 1
ATOM 974 C C . ASN A 1 117 ? -24.536 34.909 26.076 1.00 86.56 117 ASN A C 1
ATOM 976 O O . ASN A 1 117 ? -25.224 35.903 25.905 1.00 86.56 117 ASN A O 1
ATOM 980 N N . SER A 1 118 ? -23.814 34.736 27.191 1.00 86.31 118 SER A N 1
ATOM 981 C CA . SER A 1 118 ? -23.765 35.746 28.262 1.00 86.31 118 SER A CA 1
ATOM 982 C C . SER A 1 118 ? -22.992 37.014 27.883 1.00 86.31 118 SER A C 1
ATOM 984 O O . SER A 1 118 ? -23.303 38.093 28.377 1.00 86.31 118 SER A O 1
ATOM 986 N N . MET A 1 119 ? -21.975 36.890 27.024 1.00 84.06 119 MET A N 1
ATOM 987 C CA . MET A 1 119 ? -21.207 38.026 26.501 1.00 84.06 119 MET A CA 1
ATOM 988 C C . MET A 1 119 ? -21.940 38.733 25.361 1.00 84.06 119 MET A C 1
ATOM 990 O O . MET A 1 119 ? -21.709 39.917 25.118 1.00 84.06 119 MET A O 1
ATOM 994 N N . LEU A 1 120 ? -22.802 38.011 24.646 1.00 81.56 120 LEU A N 1
ATOM 995 C CA . LEU A 1 120 ? -23.643 38.575 23.610 1.00 81.56 120 LEU A CA 1
ATOM 996 C C . LEU A 1 120 ? -24.690 39.473 24.275 1.00 81.56 120 LEU A C 1
ATOM 998 O O . LEU A 1 120 ? -25.631 39.000 24.906 1.00 81.56 120 LEU A O 1
ATOM 1002 N N . HIS A 1 121 ? -24.540 40.788 24.130 1.00 70.69 121 HIS A N 1
ATOM 1003 C CA . HIS A 1 121 ? -25.635 41.701 24.426 1.00 70.69 121 HIS A CA 1
ATOM 1004 C C . HIS A 1 121 ? -26.803 41.325 23.515 1.00 70.69 121 HIS A C 1
ATOM 1006 O O . HIS A 1 121 ? -26.648 41.370 22.294 1.00 70.69 121 HIS A O 1
ATOM 1012 N N . SER A 1 122 ? -27.936 40.920 24.097 1.00 64.69 122 SER A N 1
ATOM 1013 C CA . SER A 1 122 ? -29.163 40.603 23.366 1.00 64.69 122 SER A CA 1
ATOM 1014 C C . SER A 1 122 ? -29.620 41.817 22.550 1.00 64.69 122 SER A C 1
ATOM 1016 O O . SER A 1 122 ? -30.432 42.617 22.997 1.00 64.69 122 SER A O 1
ATOM 1018 N N . LEU A 1 123 ? -29.092 41.949 21.332 1.00 58.44 123 LEU A N 1
ATOM 1019 C CA . LEU A 1 123 ? -29.712 42.696 20.237 1.00 58.44 123 LEU A CA 1
ATOM 1020 C C . LEU A 1 123 ? -30.887 41.907 19.649 1.00 58.44 123 LEU A C 1
ATOM 1022 O O . LEU A 1 123 ? -31.505 42.342 18.681 1.00 58.44 123 LEU A O 1
ATOM 1026 N N . ASP A 1 124 ? -31.169 40.725 20.204 1.00 55.84 124 ASP A N 1
ATOM 1027 C CA . ASP A 1 124 ? -32.374 39.988 19.899 1.00 55.84 124 ASP A CA 1
ATOM 1028 C C . ASP A 1 124 ? -33.558 40.862 20.303 1.00 55.84 124 ASP A C 1
ATOM 1030 O O . ASP A 1 124 ? -33.647 41.326 21.444 1.00 55.84 124 ASP A O 1
ATOM 1034 N N . ASN A 1 125 ? -34.403 41.170 19.322 1.00 60.75 125 ASN A N 1
ATOM 1035 C CA . ASN A 1 125 ? -35.513 42.096 19.445 1.00 60.75 125 ASN A CA 1
ATOM 1036 C C . ASN A 1 125 ? -36.501 41.540 20.467 1.00 60.75 125 ASN A C 1
ATOM 1038 O O . ASN A 1 125 ? -37.493 40.902 20.113 1.00 60.75 125 ASN A O 1
ATOM 1042 N N . HIS A 1 126 ? -36.267 41.806 21.750 1.00 60.16 126 HIS A N 1
ATOM 1043 C CA . HIS A 1 126 ? -37.322 41.764 22.735 1.00 60.16 126 HIS A CA 1
ATOM 1044 C C . HIS A 1 126 ? -38.376 42.741 22.222 1.00 60.16 126 HIS A C 1
ATOM 1046 O O . HIS A 1 126 ? -38.234 43.958 22.343 1.00 60.16 126 HIS A O 1
ATOM 1052 N N . SER A 1 127 ? -39.415 42.193 21.588 1.00 64.19 127 SER A N 1
ATOM 1053 C CA . SER A 1 127 ? -40.680 42.857 21.308 1.00 64.19 127 SER A CA 1
ATOM 1054 C C . SER A 1 127 ? -41.300 43.196 22.666 1.00 64.19 127 SER A C 1
ATOM 1056 O O . SER A 1 127 ? -42.251 42.563 23.131 1.00 64.19 127 SER A O 1
ATOM 1058 N N . SER A 1 128 ? -40.693 44.158 23.356 1.00 68.19 128 SER A N 1
ATOM 1059 C CA . SER A 1 128 ? -41.231 44.746 24.561 1.00 68.19 128 SER A CA 1
ATOM 1060 C C . SER A 1 128 ? -42.553 45.365 24.148 1.00 68.19 128 SER A C 1
ATOM 1062 O O . SER A 1 128 ? -42.592 46.247 23.286 1.00 68.19 128 SER A O 1
ATOM 1064 N N . ARG A 1 129 ? -43.653 44.845 24.700 1.00 74.38 129 ARG A N 1
ATOM 1065 C CA . ARG A 1 129 ? -44.971 45.455 24.534 1.00 74.38 129 ARG A CA 1
ATOM 1066 C C . ARG A 1 129 ? -44.943 46.791 25.268 1.00 74.38 129 ARG A C 1
ATOM 1068 O O . ARG A 1 129 ? -45.247 46.857 26.454 1.00 74.38 129 ARG A O 1
ATOM 1075 N N . HIS A 1 130 ? -44.530 47.837 24.562 1.00 78.06 130 HIS A N 1
ATOM 1076 C CA . HIS A 1 130 ? -44.529 49.192 25.084 1.00 78.06 130 HIS A CA 1
ATOM 1077 C C . HIS A 1 130 ? -45.959 49.735 25.028 1.00 78.06 130 HIS A C 1
ATOM 1079 O O . HIS A 1 130 ? -46.476 50.035 23.953 1.00 78.06 130 HIS A O 1
ATOM 1085 N N . VAL A 1 131 ? -46.612 49.818 26.186 1.00 83.06 131 VAL A N 1
ATOM 1086 C CA . VAL A 1 131 ? -47.961 50.380 26.320 1.00 83.06 131 VAL A CA 1
ATOM 1087 C C . VAL A 1 131 ? -47.836 51.874 26.595 1.00 83.06 131 VAL A C 1
ATOM 1089 O O . VAL A 1 131 ? -47.091 52.275 27.486 1.00 83.06 131 VAL A O 1
ATOM 1092 N N . TYR A 1 132 ? -48.550 52.689 25.823 1.00 83.50 132 TYR A N 1
ATOM 1093 C CA . TYR A 1 132 ? -48.648 54.131 26.032 1.00 83.50 132 TYR A CA 1
ATOM 1094 C C . TYR A 1 132 ? -50.031 54.456 26.595 1.00 83.50 132 TYR A C 1
ATOM 1096 O O . TYR A 1 132 ? -51.031 53.942 26.093 1.00 83.50 132 TYR A O 1
ATOM 1104 N N . TYR A 1 133 ? -50.075 55.295 27.628 1.00 85.56 133 TYR A N 1
ATOM 1105 C CA . TYR A 1 133 ? -51.309 55.846 28.184 1.00 85.56 133 TYR A CA 1
ATOM 1106 C C . TYR A 1 133 ? -51.449 57.292 27.706 1.00 85.56 133 TYR A C 1
ATOM 1108 O O . TYR A 1 133 ? -50.442 57.986 27.576 1.00 85.56 133 TYR A O 1
ATOM 1116 N N . ALA A 1 134 ? -52.675 57.707 27.409 1.00 87.19 134 ALA A N 1
ATOM 1117 C CA . ALA A 1 134 ? -53.020 59.071 27.031 1.00 87.19 134 ALA A CA 1
ATOM 1118 C C . ALA A 1 134 ? -54.271 59.464 27.814 1.00 87.19 134 ALA A C 1
ATOM 1120 O O . ALA A 1 134 ? -55.172 58.630 27.967 1.00 87.19 134 ALA A O 1
ATOM 1121 N N . ASP A 1 135 ? -54.303 60.698 28.307 1.00 85.50 135 ASP A N 1
ATOM 1122 C CA . ASP A 1 135 ? -55.390 61.169 29.163 1.00 85.50 135 ASP A CA 1
ATOM 1123 C C . ASP A 1 135 ? -56.622 61.534 28.319 1.00 85.50 135 ASP A C 1
ATOM 1125 O O . ASP A 1 135 ? -57.755 61.294 28.738 1.00 85.50 135 ASP A O 1
ATOM 1129 N N . ASP A 1 136 ? -56.402 61.986 27.076 1.00 88.19 136 ASP A N 1
ATOM 1130 C CA . ASP A 1 136 ? -57.450 62.392 26.138 1.00 88.19 136 ASP A CA 1
ATOM 1131 C C . ASP A 1 136 ? -57.361 61.704 24.763 1.00 88.19 136 ASP A C 1
ATOM 1133 O O . ASP A 1 136 ? -56.315 61.229 24.309 1.00 88.19 136 ASP A O 1
ATOM 1137 N N . ARG A 1 137 ? -58.491 61.673 24.037 1.00 81.94 137 ARG A N 1
ATOM 1138 C CA . ARG A 1 137 ? -58.575 61.043 22.701 1.00 81.94 137 ARG A CA 1
ATOM 1139 C C . ARG A 1 137 ? -57.709 61.728 21.646 1.00 81.94 137 ARG A C 1
ATOM 1141 O O . ARG A 1 137 ? -57.267 61.055 20.714 1.00 81.94 137 ARG A O 1
ATOM 1148 N N . ASP A 1 138 ? -57.503 63.034 21.763 1.00 82.62 138 ASP A N 1
ATOM 1149 C CA . ASP 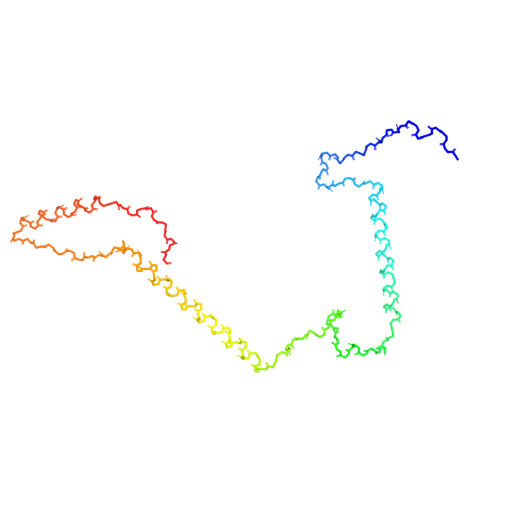A 1 138 ? -56.663 63.779 20.826 1.00 82.62 138 ASP A CA 1
ATOM 1150 C C . ASP A 1 138 ? -55.174 63.524 21.109 1.00 82.62 138 ASP A C 1
ATOM 1152 O O . ASP A 1 138 ? -54.412 63.259 20.179 1.00 82.62 138 ASP A O 1
ATOM 1156 N N . GLU A 1 139 ? -54.785 63.418 22.384 1.00 83.06 139 GLU A N 1
ATOM 1157 C CA . GLU A 1 139 ? -53.431 63.016 22.786 1.00 83.06 139 GLU A CA 1
ATOM 1158 C C . GLU A 1 139 ? -53.100 61.582 22.333 1.00 83.06 139 GLU A C 1
ATOM 1160 O O . GLU A 1 139 ? -52.005 61.317 21.831 1.00 83.06 139 GLU A O 1
ATOM 1165 N N . ALA A 1 140 ? -54.064 60.657 22.409 1.00 83.81 140 ALA A N 1
ATOM 1166 C CA . ALA A 1 140 ? -53.885 59.287 21.925 1.00 83.81 140 ALA A CA 1
ATOM 1167 C C . ALA A 1 140 ? -53.544 59.228 20.422 1.00 83.81 140 ALA A C 1
ATOM 1169 O O . ALA A 1 140 ? -52.681 58.444 20.011 1.00 83.81 140 ALA A O 1
ATOM 1170 N N . LYS A 1 141 ? -54.186 60.071 19.597 1.00 84.19 141 LYS A N 1
ATOM 1171 C CA . LYS A 1 141 ? -53.906 60.156 18.151 1.00 84.19 141 LYS A CA 1
ATOM 1172 C C . LYS A 1 141 ? -52.511 60.713 17.880 1.00 84.19 141 LYS A C 1
ATOM 1174 O O . LYS A 1 141 ? -51.800 60.174 17.030 1.00 84.19 141 LYS A O 1
ATOM 1179 N N . ASP A 1 142 ? -52.097 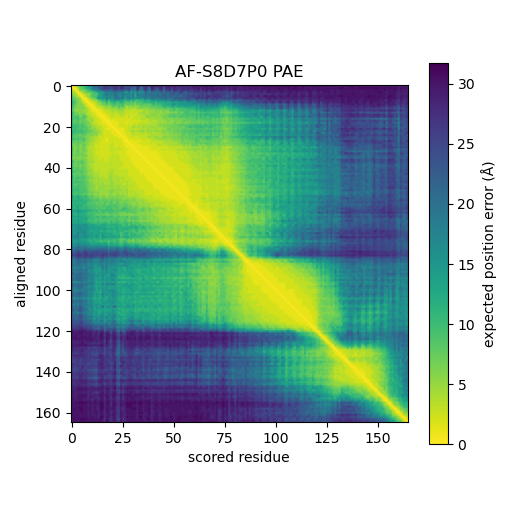61.733 18.626 1.00 83.94 142 ASP A N 1
ATOM 1180 C CA . ASP A 1 142 ? -50.768 62.334 18.493 1.00 83.94 142 ASP A CA 1
ATOM 1181 C C . ASP A 1 142 ? -49.656 61.355 18.884 1.00 83.94 142 ASP A C 1
ATOM 1183 O O . ASP A 1 142 ? -48.632 61.253 18.199 1.00 83.94 142 ASP A O 1
ATOM 1187 N N . VAL A 1 143 ? -49.854 60.594 19.963 1.00 82.62 143 VAL A N 1
ATOM 1188 C CA . VAL A 1 143 ? -48.924 59.539 20.387 1.00 82.62 143 VAL A CA 1
ATOM 1189 C C . VAL A 1 143 ? -48.836 58.442 19.321 1.00 82.62 143 VAL A C 1
ATOM 1191 O O . VAL A 1 143 ? -47.731 58.038 18.951 1.00 82.62 143 VAL A O 1
ATOM 1194 N N . GLN A 1 144 ? -49.965 58.013 18.747 1.00 82.56 144 GLN A N 1
ATOM 1195 C CA . GLN A 1 144 ? -49.991 57.011 17.676 1.00 82.56 144 GLN A CA 1
ATOM 1196 C C . GLN A 1 144 ? -49.277 57.489 16.397 1.00 82.56 144 GLN A C 1
ATOM 1198 O O . GLN A 1 144 ? -48.515 56.728 15.786 1.00 82.56 144 GLN A O 1
ATOM 1203 N N . ALA A 1 145 ? -49.464 58.754 16.013 1.00 81.69 145 ALA A N 1
ATOM 1204 C CA . ALA A 1 145 ? -48.777 59.354 14.871 1.00 81.69 145 ALA A CA 1
ATOM 1205 C C . ALA A 1 145 ? -47.253 59.395 15.087 1.00 81.69 145 ALA A C 1
ATOM 1207 O O . ALA A 1 145 ? -46.488 58.990 14.210 1.00 81.69 145 ALA A O 1
ATOM 1208 N N . LYS A 1 146 ? -46.795 59.794 16.282 1.00 79.50 146 LYS A N 1
ATOM 1209 C CA . LYS A 1 146 ? -45.363 59.839 16.635 1.00 79.50 146 LYS A CA 1
ATOM 1210 C C . LYS A 1 146 ? -44.706 58.454 16.644 1.00 79.50 146 LYS A C 1
ATOM 1212 O O . LYS A 1 146 ? -43.551 58.329 16.235 1.00 79.50 146 LYS A O 1
ATOM 1217 N N . ILE A 1 147 ? -45.418 57.414 17.086 1.00 78.38 147 ILE A N 1
ATOM 1218 C CA . ILE A 1 147 ? -44.910 56.030 17.073 1.00 78.38 147 ILE A CA 1
ATOM 1219 C C . ILE A 1 147 ? -44.711 55.535 15.636 1.00 78.38 147 ILE A C 1
ATOM 1221 O O . ILE A 1 147 ? -43.660 54.970 15.332 1.00 78.38 147 ILE A O 1
ATOM 1225 N N . SER A 1 148 ? -45.679 55.794 14.754 1.00 69.25 148 SER A N 1
ATOM 1226 C CA . SER A 1 148 ? -45.636 55.367 13.347 1.00 69.25 148 SER A CA 1
ATOM 1227 C C . SER A 1 148 ? -44.446 55.997 12.607 1.00 69.25 148 SER A C 1
ATOM 1229 O O . SER A 1 148 ? -43.660 55.294 11.977 1.00 69.25 148 SER A O 1
ATOM 1231 N N . VAL A 1 149 ? -44.219 57.302 12.806 1.00 70.38 149 VAL A N 1
ATOM 1232 C CA . VAL A 1 149 ? -43.069 58.030 12.231 1.00 70.38 149 VAL A CA 1
ATOM 1233 C C . VAL A 1 149 ? -41.724 57.493 12.742 1.00 70.38 149 VAL A C 1
ATOM 1235 O O . VAL A 1 149 ? -40.740 57.452 12.004 1.00 70.38 149 VAL A O 1
ATOM 1238 N N . ASN A 1 150 ? -41.654 57.060 14.003 1.00 62.75 150 ASN A N 1
ATOM 1239 C CA . ASN A 1 150 ? -40.431 56.495 14.574 1.00 62.75 150 ASN A CA 1
ATOM 1240 C C . ASN A 1 150 ? -40.171 55.038 14.154 1.00 62.75 150 ASN A C 1
ATOM 1242 O O . ASN A 1 150 ? -39.017 54.611 14.193 1.00 62.75 150 ASN A O 1
ATOM 1246 N N . GLN A 1 151 ? -41.192 54.271 13.751 1.00 61.34 151 GLN A N 1
ATOM 1247 C CA . GLN A 1 151 ? -41.003 52.931 13.181 1.00 61.34 151 GLN A CA 1
ATOM 1248 C C . GLN A 1 151 ? -40.405 52.989 11.771 1.00 61.34 151 GLN A C 1
ATOM 1250 O O . GLN A 1 151 ? -39.491 52.220 11.487 1.00 61.34 151 GLN A O 1
ATOM 1255 N N . GLU A 1 152 ? -40.827 53.942 10.938 1.00 55.91 152 GLU A N 1
ATOM 1256 C CA . GLU A 1 152 ? -40.276 54.146 9.585 1.00 55.91 152 GLU A CA 1
ATOM 1257 C C . GLU A 1 152 ? -38.806 54.607 9.589 1.00 55.91 152 GLU A C 1
ATOM 1259 O O . GLU A 1 152 ? -38.083 54.410 8.617 1.00 55.91 152 GLU A O 1
ATOM 1264 N N . ARG A 1 153 ? -38.332 55.195 10.697 1.00 55.34 153 ARG A N 1
ATOM 1265 C CA . ARG A 1 153 ? -36.936 55.642 10.867 1.00 55.34 153 ARG A CA 1
ATOM 1266 C C . ARG A 1 153 ? -35.986 54.570 11.404 1.00 55.34 153 ARG A C 1
ATOM 1268 O O . ARG A 1 153 ? -34.792 54.844 11.532 1.00 55.34 153 ARG A O 1
ATOM 1275 N N . ARG A 1 154 ? -36.469 53.373 11.755 1.00 53.22 154 ARG A N 1
ATOM 1276 C CA . ARG A 1 154 ? -35.576 52.266 12.135 1.00 53.22 154 ARG A CA 1
ATOM 1277 C C . ARG A 1 154 ? -34.984 51.651 10.862 1.00 53.22 154 ARG A C 1
ATOM 1279 O O . ARG A 1 154 ? -35.745 51.384 9.938 1.00 53.22 154 ARG A O 1
ATOM 1286 N N . PRO A 1 155 ? -33.664 51.406 10.787 1.00 50.53 155 PRO A N 1
ATOM 1287 C CA . PRO A 1 155 ? -33.082 50.753 9.620 1.00 50.53 155 PRO A CA 1
ATOM 1288 C C . PRO A 1 155 ? -33.717 49.366 9.435 1.00 50.53 155 PRO A C 1
ATOM 1290 O O . PRO A 1 155 ? -33.723 48.556 10.365 1.00 50.53 155 PRO A O 1
ATOM 1293 N N . SER A 1 156 ? -34.282 49.110 8.252 1.00 48.22 156 SER A N 1
ATOM 1294 C CA . SER A 1 156 ? -34.825 47.807 7.871 1.00 48.22 156 SER A CA 1
ATOM 1295 C C . SER A 1 156 ? -33.697 46.768 7.868 1.00 48.22 156 SER A C 1
ATOM 1297 O O . SER A 1 156 ? -32.596 47.011 7.374 1.00 48.22 156 SER A O 1
ATOM 1299 N N . SER A 1 157 ? -33.941 45.579 8.424 1.00 55.53 157 SER A N 1
ATOM 1300 C CA . SER A 1 157 ? -32.978 44.468 8.416 1.00 55.53 157 SER A CA 1
ATOM 1301 C C . SER A 1 157 ? -32.923 43.747 7.057 1.00 55.53 157 SER A C 1
ATOM 1303 O O . SER A 1 157 ? -32.763 42.530 7.015 1.00 55.53 157 SER A O 1
ATOM 1305 N N . GLU A 1 158 ? -33.076 44.469 5.944 1.00 50.78 158 GLU A N 1
ATOM 1306 C CA . GLU A 1 158 ? -33.199 43.937 4.570 1.00 50.78 158 GLU A CA 1
ATOM 1307 C C . GLU A 1 158 ? -31.909 43.292 4.015 1.00 50.78 158 GLU A C 1
ATOM 1309 O O . GLU A 1 158 ? -31.845 42.938 2.842 1.00 50.78 158 GLU A O 1
ATOM 1314 N N . GLY A 1 159 ? -30.873 43.104 4.841 1.00 55.06 159 GLY A N 1
ATOM 1315 C CA . GLY A 1 159 ? -29.554 42.627 4.410 1.00 55.06 159 GLY A CA 1
ATOM 1316 C C . GLY A 1 159 ? -28.961 41.455 5.197 1.00 55.06 159 GLY A C 1
ATOM 1317 O O . GLY A 1 159 ? -27.780 41.165 5.009 1.00 55.06 159 GLY A O 1
ATOM 1318 N N . LEU A 1 160 ? -29.708 40.792 6.087 1.00 53.84 160 LEU A N 1
ATOM 1319 C CA . LEU A 1 160 ? -29.187 39.626 6.815 1.00 53.84 160 LEU A CA 1
ATOM 1320 C C . LEU A 1 160 ? -29.465 38.327 6.032 1.00 53.84 160 LEU A C 1
ATOM 1322 O O . LEU A 1 160 ? -30.626 38.046 5.736 1.00 53.84 160 LEU A O 1
ATOM 1326 N N . PRO A 1 161 ? -28.441 37.522 5.687 1.00 56.47 161 PRO A N 1
ATOM 1327 C CA . PRO A 1 161 ? -28.642 36.260 4.980 1.00 56.47 161 PRO A CA 1
ATOM 1328 C C . PRO A 1 161 ? -29.420 35.260 5.848 1.00 56.47 161 PRO A C 1
ATOM 1330 O O . PRO A 1 161 ? -29.087 35.053 7.012 1.00 56.47 161 PRO A O 1
ATOM 1333 N N . GLU A 1 162 ? -30.422 34.597 5.261 1.00 54.50 162 GLU A N 1
ATOM 1334 C CA . GLU A 1 162 ? -31.383 33.703 5.941 1.00 54.50 162 GLU A CA 1
ATOM 1335 C C . GLU A 1 162 ? -30.783 32.440 6.593 1.00 54.50 162 GLU A C 1
ATOM 1337 O O . GLU A 1 162 ? -31.507 31.645 7.190 1.00 54.50 162 GLU A O 1
ATOM 1342 N N . VAL A 1 163 ? -29.472 32.218 6.503 1.00 55.41 163 VAL A N 1
ATOM 1343 C CA . VAL A 1 163 ? -28.850 30.927 6.829 1.00 55.41 163 VAL A CA 1
ATOM 1344 C C . VAL A 1 163 ? -28.044 30.994 8.120 1.00 55.41 163 VAL A C 1
ATOM 1346 O O . VAL A 1 163 ? -26.876 30.631 8.131 1.00 55.41 163 VAL A O 1
ATOM 1349 N N . ILE A 1 164 ? -28.662 31.449 9.210 1.00 49.50 164 ILE A N 1
ATOM 1350 C CA . ILE A 1 164 ? -28.377 30.934 10.560 1.00 49.50 164 ILE A CA 1
ATOM 1351 C C . ILE A 1 164 ? -29.697 30.967 11.346 1.00 49.50 164 ILE A C 1
ATOM 1353 O O . ILE A 1 164 ? -29.973 31.895 12.104 1.00 49.50 164 ILE A O 1
ATOM 1357 N N . LYS A 1 165 ? -30.533 29.957 11.119 1.00 38.91 165 LYS A N 1
ATOM 1358 C CA . LYS A 1 165 ? -31.526 29.481 12.085 1.00 38.91 165 LYS A CA 1
ATOM 1359 C C . LYS A 1 165 ? -31.195 28.037 12.420 1.00 38.91 165 LYS A C 1
ATOM 1361 O O . LYS A 1 165 ? -30.805 27.310 11.478 1.00 38.91 165 LYS A O 1
#

Nearest PDB structures (foldseek):
  6rxt-assembly1_UK  TM=7.482E-01  e=1.376E-07  Thermochaetoides thermophila
  7mq9-assembly1_SY  TM=7.213E-01  e=9.787E-08  Homo sapiens
  7ajt-assembly1_UK  TM=8.005E-01  e=1.148E-05  Saccharomyces cerevisiae S288C
  7d5s-assembly1_5D  TM=7.053E-01  e=8.171E-06  Saccharomyces cerevisiae S288C

Radius of gyration: 42.1 Å; Cα contacts (8 Å, |Δi|>4): 27; chains: 1; bounding box: 106×96×61 Å

Secondary structure (DSSP, 8-state):
---STTSSPPPPPPPPPPPGGGGGG-S---HHHHHHHHHHHHHHHHHHHHHHHHHHT--TT---THHHHEEEETTEEEE---TT-S-HHHHHHHHHHHHHHHHHHHHHHHHHHHHHHHHS---S----------SSHHHHHHHHHHHHHHHHTSPP-TT--S---

pLDDT: mean 84.94, std 15.13, range [38.91, 98.56]

Solvent-accessible surface area (backbone atoms only — not comparable to full-atom values): 10718 Å² total; per-residue (Å²): 135,83,88,65,76,76,80,57,85,78,83,82,84,80,84,81,78,55,56,76,94,53,46,89,74,48,80,63,80,47,72,71,55,48,51,54,51,51,53,54,49,53,53,53,50,54,50,50,51,54,51,50,50,53,61,72,70,54,66,90,85,70,83,58,82,64,59,80,61,31,47,70,60,95,88,41,84,37,70,61,69,77,80,72,80,63,52,75,65,56,51,51,50,52,52,50,51,53,52,52,50,52,52,53,50,52,54,54,51,51,52,49,51,53,52,51,56,72,69,46,76,77,78,64,80,75,80,68,84,80,82,84,88,58,97,45,77,68,55,41,51,54,53,53,53,55,51,54,59,54,58,74,69,48,84,75,80,88,79,70,76,86,85,81,126

Sequence (165 aa):
MSSLRNAIPRRAHKERAQPHSRRRFGILEKHKDYVERAQAYHKKEQTLRKLKEKAAFRNPDEFYFNMVKSQTIGGVHRTKGEANKYTSEELMLMKTQDSGYILQKLQSEKKKIERLNSMLHSLDNHSSRHVYYADDRDEAKDVQAKISVNQERRPSSEGLPEVIK

InterPro domains:
  IPR007144 Small-subunit processome, Utp11 [PF03998] (10-152)
  IPR007144 Small-subunit processome, Utp11 [PTHR12838] (1-154)

Foldseek 3Di:
DPDCPPVDDDDDDDDDFDDPVCCVVPTDDDPVNVVVVVVVVVVVVVVVVVVVVCVVPDDPPDDDPQCVQWDQDPNRIDGPPPPDPDDPVRVVVVVVVVVVVVVVVVVVVVVVVVVVVVVDDCPPPPPPVDDDDDPDPVRVVVVVVVVVVVVVPDDDPPDDDPPDD

Organism: NCBI:txid192259

Mean predicted aligned error: 15.19 Å